Protein AF-A0A414NEK0-F1 (afdb_monomer_lite)

pLDDT: mean 91.13, std 9.8, range [48.31, 98.62]

Secondary structure (DSSP, 8-state):
---S-STTHHHHHHHHHHHHTTPPPPEEEEETTTEEEEE------TTT--HHHHHHHHHHHHHHHHTTT--B-HHHHHHHTT--S-HHHHHHHHHHHHHHHHTTSEEES-TT--TTT--EEETT-

Structure (mmCIF, N/CA/C/O backbone):
data_AF-A0A414NEK0-F1
#
_entry.id   AF-A0A414NEK0-F1
#
loop_
_atom_site.group_PDB
_atom_site.id
_atom_site.type_symbol
_atom_site.label_atom_id
_atom_site.label_alt_id
_atom_site.label_comp_id
_atom_site.label_asym_id
_atom_site.label_entity_id
_atom_site.label_seq_id
_atom_site.pdbx_PDB_ins_code
_atom_site.Cartn_x
_atom_site.Cartn_y
_atom_site.Cartn_z
_atom_site.occupancy
_atom_site.B_iso_or_equiv
_atom_site.auth_seq_id
_atom_site.auth_comp_id
_atom_site.auth_asym_id
_atom_site.auth_atom_id
_atom_site.pdbx_PDB_model_num
ATOM 1 N N . MET A 1 1 ? 5.292 30.337 -14.756 1.00 48.31 1 MET A N 1
ATOM 2 C CA . MET A 1 1 ? 4.628 29.612 -13.653 1.00 48.31 1 MET A CA 1
ATOM 3 C C . MET A 1 1 ? 4.513 28.167 -14.108 1.00 48.31 1 MET A C 1
ATOM 5 O O . MET A 1 1 ? 3.691 27.885 -14.967 1.00 48.31 1 MET A O 1
ATOM 9 N N . HIS A 1 2 ? 5.407 27.291 -13.653 1.00 54.88 2 HIS A N 1
ATOM 10 C CA . HIS A 1 2 ? 5.320 25.853 -13.922 1.00 54.88 2 HIS A CA 1
ATOM 11 C C . HIS A 1 2 ? 4.343 25.255 -12.900 1.00 54.88 2 HIS A C 1
ATOM 13 O O . HIS A 1 2 ? 4.768 24.784 -11.855 1.00 54.88 2 HIS A O 1
ATOM 19 N N . LEU A 1 3 ? 3.032 25.416 -13.133 1.00 62.59 3 LEU A N 1
ATOM 20 C CA . LEU A 1 3 ? 1.989 24.873 -12.242 1.00 62.59 3 LEU A CA 1
ATOM 21 C C . LEU A 1 3 ? 1.726 23.381 -12.463 1.00 62.59 3 LEU A C 1
ATOM 23 O O . LEU A 1 3 ? 1.119 22.747 -11.607 1.00 62.59 3 LEU A O 1
ATOM 27 N N . CYS A 1 4 ? 2.132 22.846 -13.611 1.00 59.25 4 CYS A N 1
ATOM 28 C CA . CYS A 1 4 ? 1.936 21.452 -13.970 1.00 59.25 4 CYS A CA 1
ATOM 29 C C . CYS A 1 4 ? 3.305 20.801 -14.146 1.00 59.25 4 CYS A C 1
ATOM 31 O O . CYS A 1 4 ? 4.166 21.354 -14.836 1.00 59.25 4 CYS A O 1
ATOM 33 N N . GLU A 1 5 ? 3.485 19.656 -13.502 1.00 64.62 5 GLU A N 1
ATOM 34 C CA . GLU A 1 5 ? 4.633 18.785 -13.717 1.00 64.62 5 GLU A CA 1
ATOM 35 C C . GLU A 1 5 ? 4.424 17.883 -14.949 1.00 64.62 5 GLU A C 1
ATOM 37 O O . GLU A 1 5 ? 3.394 17.962 -15.627 1.00 64.62 5 GLU A O 1
ATOM 42 N N . GLU A 1 6 ? 5.420 17.054 -15.262 1.00 67.81 6 GLU A N 1
ATOM 43 C CA . GLU A 1 6 ? 5.375 16.092 -16.365 1.00 67.81 6 GLU A CA 1
ATOM 44 C C . GLU A 1 6 ? 4.233 15.073 -16.192 1.00 67.81 6 GLU A C 1
ATOM 46 O O . GLU A 1 6 ? 3.705 14.861 -15.100 1.00 67.81 6 GLU A O 1
ATOM 51 N N . GLN A 1 7 ? 3.787 14.484 -17.305 1.00 67.00 7 GLN A N 1
ATOM 52 C CA . GLN A 1 7 ? 2.550 13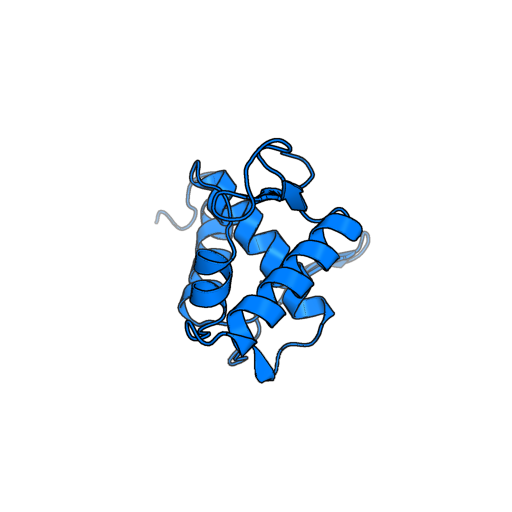.704 -17.394 1.00 67.00 7 GLN A CA 1
ATOM 53 C C . GLN A 1 7 ? 2.535 12.518 -16.406 1.00 67.00 7 GLN A C 1
ATOM 55 O O . GLN A 1 7 ? 3.054 11.452 -16.710 1.00 67.00 7 GLN A O 1
ATOM 60 N N . GLY A 1 8 ? 1.907 12.708 -15.240 1.00 69.75 8 GLY A N 1
ATOM 61 C CA . GLY A 1 8 ? 1.669 11.664 -14.232 1.00 69.75 8 GLY A CA 1
ATOM 62 C C . GLY A 1 8 ? 2.316 11.905 -12.864 1.00 69.75 8 GLY A C 1
ATOM 63 O O . GLY A 1 8 ? 1.756 11.455 -11.866 1.00 69.75 8 GLY A O 1
ATOM 64 N N . SER A 1 9 ? 3.396 12.692 -12.770 1.00 80.44 9 SER A N 1
ATOM 65 C CA . SER A 1 9 ? 4.163 12.833 -11.514 1.00 80.44 9 SER A CA 1
ATOM 66 C C . SER A 1 9 ? 3.358 13.458 -10.372 1.00 80.44 9 SER A C 1
ATOM 68 O O . SER A 1 9 ? 3.536 13.112 -9.205 1.00 80.44 9 SER A O 1
ATOM 70 N N . GLY A 1 10 ? 2.397 14.325 -10.703 1.00 85.25 10 GLY A N 1
ATOM 71 C CA . GLY A 1 10 ? 1.481 14.895 -9.719 1.00 85.25 10 GLY A CA 1
ATOM 72 C C . GLY A 1 10 ? 0.686 13.828 -8.959 1.00 85.25 10 GLY A C 1
ATOM 73 O O . GLY A 1 10 ? 0.425 13.997 -7.769 1.00 85.25 10 GLY A O 1
ATOM 74 N N . TRP A 1 11 ? 0.336 12.713 -9.608 1.00 88.06 11 TRP A N 1
ATOM 75 C CA . TRP A 1 11 ? -0.364 11.616 -8.943 1.00 88.06 11 TRP A CA 1
ATOM 76 C C . TRP A 1 11 ? 0.555 10.870 -7.974 1.00 88.06 11 TRP A C 1
ATOM 78 O O . TRP A 1 11 ? 0.182 10.649 -6.820 1.00 88.06 11 TRP A O 1
ATOM 88 N N . ASP A 1 12 ? 1.784 10.583 -8.399 1.00 90.19 12 ASP A N 1
ATOM 89 C CA . ASP A 1 12 ? 2.796 9.943 -7.556 1.00 90.19 12 ASP A CA 1
ATOM 90 C C . ASP A 1 12 ? 3.109 10.785 -6.317 1.00 90.19 12 ASP A C 1
ATOM 92 O O . ASP A 1 12 ? 3.237 10.249 -5.216 1.00 90.19 12 ASP A O 1
ATOM 96 N N . ILE A 1 13 ? 3.165 12.113 -6.463 1.00 91.50 13 ILE A N 1
ATOM 97 C CA . ILE A 1 13 ? 3.347 13.046 -5.345 1.00 91.50 13 ILE A CA 1
ATOM 98 C C . ILE A 1 13 ? 2.176 12.973 -4.370 1.00 91.50 13 ILE A C 1
ATOM 100 O O . ILE A 1 13 ? 2.395 12.951 -3.156 1.00 91.50 13 ILE A O 1
ATOM 104 N N . VAL A 1 14 ? 0.938 12.936 -4.867 1.00 92.31 14 VAL A N 1
ATOM 105 C CA . VAL A 1 14 ? -0.254 12.848 -4.014 1.00 92.31 14 VAL A CA 1
ATOM 106 C C . VAL A 1 14 ? -0.254 11.535 -3.234 1.00 92.31 14 VAL A C 1
ATOM 108 O O . VAL A 1 14 ? -0.442 11.556 -2.014 1.00 92.31 14 VAL A O 1
ATOM 111 N N . VAL A 1 15 ? 0.008 10.404 -3.895 1.00 94.06 15 VAL A N 1
ATOM 112 C CA . VAL A 1 15 ? 0.083 9.093 -3.233 1.00 94.06 15 VAL A CA 1
ATOM 113 C C . VAL A 1 15 ? 1.226 9.073 -2.219 1.00 94.06 15 VAL A C 1
ATOM 115 O O . VAL A 1 15 ? 0.990 8.756 -1.054 1.00 94.06 15 VAL A O 1
ATOM 118 N N . ALA A 1 16 ? 2.432 9.494 -2.607 1.00 94.62 16 ALA A N 1
ATOM 119 C CA . ALA A 1 16 ? 3.590 9.551 -1.715 1.00 94.62 16 ALA A CA 1
ATOM 120 C C . ALA A 1 16 ? 3.348 10.453 -0.496 1.00 94.62 16 ALA A C 1
ATOM 122 O O . ALA A 1 16 ? 3.758 10.117 0.614 1.00 94.62 16 ALA A O 1
ATOM 123 N N . SER A 1 17 ? 2.646 11.574 -0.679 1.00 93.88 17 SER A N 1
ATOM 124 C CA . SER A 1 17 ? 2.255 12.458 0.422 1.00 93.88 17 SER A CA 1
ATOM 125 C C . SER A 1 17 ? 1.291 11.757 1.375 1.00 93.88 17 SER A C 1
ATOM 127 O O . SER A 1 17 ? 1.480 11.823 2.587 1.00 93.88 17 SER A O 1
ATOM 129 N N . CYS A 1 18 ? 0.298 11.029 0.855 1.00 93.44 18 CYS A N 1
ATOM 130 C CA . CYS A 1 18 ? -0.601 10.241 1.699 1.00 93.44 18 CYS A CA 1
ATOM 131 C C . CYS A 1 18 ? 0.176 9.197 2.517 1.00 93.44 18 CYS A C 1
ATOM 133 O O . CYS A 1 18 ? -0.076 9.060 3.713 1.00 93.44 18 CYS A O 1
ATOM 135 N N . GLU A 1 19 ? 1.156 8.511 1.919 1.00 94.62 19 GLU A N 1
ATOM 136 C CA . GLU A 1 19 ? 1.995 7.534 2.631 1.00 94.62 19 GLU A CA 1
ATOM 137 C C . GLU A 1 19 ? 2.863 8.175 3.714 1.00 94.62 19 GLU A C 1
ATOM 139 O O . GLU A 1 19 ? 2.923 7.658 4.830 1.00 94.62 19 GLU A O 1
ATOM 144 N N . ALA A 1 20 ? 3.477 9.325 3.422 1.00 93.12 20 ALA A N 1
ATOM 145 C CA . ALA A 1 20 ? 4.329 10.052 4.364 1.00 93.12 20 ALA A CA 1
ATOM 146 C C . ALA A 1 20 ? 3.580 10.503 5.630 1.00 93.12 20 ALA A C 1
ATOM 148 O O . ALA A 1 20 ? 4.179 10.621 6.697 1.00 93.12 20 ALA A O 1
ATOM 149 N N . PHE A 1 21 ? 2.269 10.732 5.522 1.00 91.81 21 PHE A N 1
ATOM 150 C CA . PHE A 1 21 ? 1.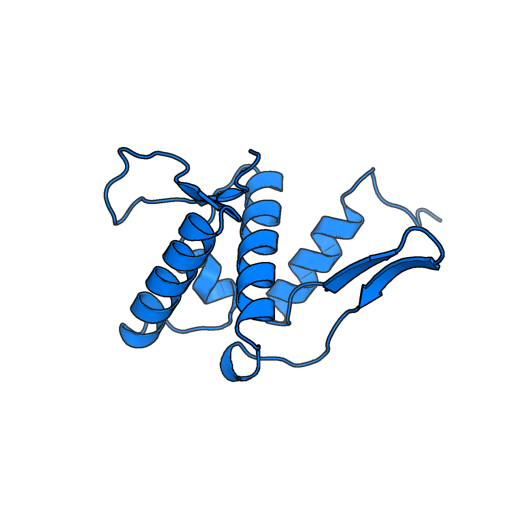395 11.074 6.648 1.00 91.81 21 PHE A CA 1
ATOM 151 C C . PHE A 1 21 ? 0.550 9.891 7.145 1.00 91.81 21 PHE A C 1
ATOM 153 O O . PHE A 1 21 ? -0.349 10.085 7.967 1.00 91.81 21 PHE A O 1
ATOM 160 N N . HIS A 1 22 ? 0.828 8.674 6.666 1.00 92.88 22 HIS A N 1
ATOM 161 C CA . HIS A 1 22 ? 0.099 7.443 6.990 1.00 92.88 22 HIS A CA 1
ATOM 162 C C . HIS A 1 22 ? -1.417 7.547 6.774 1.00 92.88 22 HIS A C 1
ATOM 164 O O . HIS A 1 22 ? -2.187 6.929 7.502 1.00 92.88 22 HIS A O 1
ATOM 170 N N . MET A 1 23 ? -1.849 8.351 5.804 1.00 92.62 23 MET A N 1
ATOM 171 C CA . MET A 1 23 ? -3.251 8.576 5.461 1.00 92.62 23 MET A CA 1
ATOM 172 C C . MET A 1 23 ? -3.795 7.436 4.593 1.00 92.62 23 MET A C 1
ATOM 174 O O . MET A 1 23 ? -3.048 6.655 3.997 1.00 92.62 23 MET A O 1
ATOM 178 N N . ALA A 1 24 ? -5.125 7.347 4.497 1.00 92.69 24 ALA A N 1
ATOM 179 C CA . ALA A 1 24 ? -5.751 6.518 3.475 1.00 92.69 24 ALA A CA 1
ATOM 180 C C . ALA A 1 24 ? -5.286 6.976 2.083 1.00 92.69 24 ALA A C 1
ATOM 182 O O . ALA A 1 24 ? -4.941 8.143 1.882 1.00 92.69 24 ALA A O 1
ATOM 183 N N . ALA A 1 25 ? -5.267 6.051 1.125 1.00 92.38 25 ALA A N 1
ATOM 184 C CA . ALA A 1 25 ? -4.944 6.424 -0.243 1.00 92.38 25 ALA A CA 1
ATOM 185 C C . ALA A 1 25 ? -6.032 7.340 -0.836 1.00 92.38 25 ALA A C 1
ATOM 187 O O . ALA A 1 25 ? -7.172 7.323 -0.359 1.00 92.38 25 ALA A O 1
ATOM 188 N N . PRO A 1 26 ? -5.698 8.136 -1.868 1.00 92.12 26 PRO A N 1
ATOM 189 C CA . PRO A 1 26 ? -6.686 8.927 -2.584 1.00 92.12 26 PRO A CA 1
ATOM 190 C C . PRO A 1 26 ? -7.796 8.026 -3.120 1.00 92.12 26 PRO A C 1
ATOM 192 O O . PRO A 1 26 ? -7.530 7.077 -3.861 1.00 92.12 26 PRO A O 1
ATOM 195 N N . LYS A 1 27 ? -9.040 8.338 -2.759 1.00 90.38 27 LYS A N 1
ATOM 196 C CA . LYS A 1 27 ? -10.199 7.615 -3.274 1.00 90.38 27 LYS A CA 1
ATOM 197 C C . LYS A 1 27 ? -10.612 8.241 -4.594 1.00 90.38 27 LYS A C 1
ATOM 199 O O . LYS A 1 27 ? -10.952 9.425 -4.624 1.00 90.38 27 LYS A O 1
ATOM 204 N N . VAL A 1 28 ? -10.572 7.448 -5.658 1.00 89.12 28 VAL A N 1
ATOM 205 C CA . VAL A 1 28 ? -10.942 7.871 -7.011 1.00 89.12 28 VAL A CA 1
ATOM 206 C C . VAL A 1 28 ? -12.283 7.257 -7.367 1.00 89.12 28 VAL A C 1
ATOM 208 O O . VAL A 1 28 ? -12.445 6.041 -7.331 1.00 89.12 28 VAL A O 1
ATOM 211 N N . GLU A 1 29 ? -13.245 8.099 -7.715 1.00 89.75 29 GLU A N 1
ATOM 212 C CA . GLU A 1 29 ? -14.568 7.674 -8.163 1.00 89.75 29 GLU A CA 1
ATOM 213 C C . GLU A 1 29 ? -14.854 8.333 -9.507 1.00 89.75 29 GLU A C 1
ATOM 215 O O . GLU A 1 29 ? -14.898 9.562 -9.606 1.00 89.75 29 GLU A O 1
ATOM 220 N N . SER A 1 30 ? -15.033 7.511 -10.538 1.00 90.00 30 SER A N 1
ATOM 221 C CA . SER A 1 30 ? -15.365 7.958 -11.888 1.00 90.00 30 SER A CA 1
ATOM 222 C C . SER A 1 30 ? -16.812 7.606 -12.199 1.00 90.00 30 SER A C 1
ATOM 224 O O . SER A 1 30 ? -17.223 6.455 -12.068 1.00 90.00 30 SER A O 1
ATOM 226 N N . ASP A 1 31 ? -17.566 8.609 -12.626 1.00 89.19 31 ASP A N 1
ATOM 227 C CA . ASP A 1 31 ? -18.949 8.495 -13.065 1.00 89.19 31 ASP A CA 1
ATOM 228 C C . ASP A 1 31 ? -19.062 9.062 -14.486 1.00 89.19 31 ASP A C 1
ATOM 230 O O . ASP A 1 31 ? -18.537 10.140 -14.779 1.00 89.19 31 ASP A O 1
ATOM 234 N N . GLU A 1 32 ? -19.726 8.334 -15.385 1.00 83.69 32 GLU A N 1
ATOM 235 C CA . GLU A 1 32 ? -19.809 8.701 -16.807 1.00 83.69 32 GLU A CA 1
ATOM 236 C C . GLU A 1 32 ? -20.527 10.042 -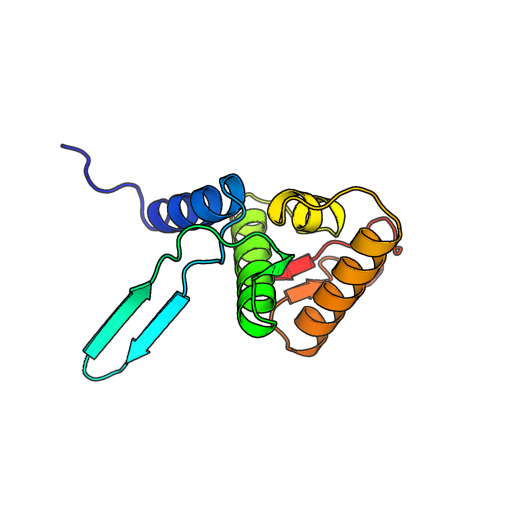17.046 1.00 83.69 32 GLU A C 1
ATOM 238 O O . GLU A 1 32 ? -20.264 10.705 -18.050 1.00 83.69 32 GLU A O 1
ATOM 243 N N . GLY A 1 33 ? -21.412 10.467 -16.136 1.00 86.25 33 GLY A N 1
ATOM 244 C CA . GLY A 1 33 ? -22.161 11.719 -16.243 1.00 86.25 33 GLY A CA 1
ATOM 245 C C . GLY A 1 33 ? -21.546 12.893 -15.477 1.00 86.25 33 GLY A C 1
ATOM 246 O O . GLY A 1 33 ? -21.736 14.044 -15.873 1.00 86.25 33 GLY A O 1
ATOM 247 N N . LEU A 1 34 ? -20.825 12.623 -14.386 1.00 80.56 34 LEU A N 1
ATOM 248 C CA . LEU A 1 34 ? -20.293 13.640 -13.467 1.00 80.56 34 LEU A CA 1
ATOM 249 C C . LEU A 1 34 ? -18.775 13.850 -13.587 1.00 80.56 34 LEU A C 1
ATOM 251 O O . LEU A 1 34 ? -18.260 14.864 -13.113 1.00 80.56 34 LEU A O 1
ATOM 255 N N . GLY A 1 35 ? -18.061 12.928 -14.235 1.00 89.12 35 GLY A N 1
ATOM 256 C CA . GLY A 1 35 ? -16.607 12.954 -14.370 1.00 89.12 35 GLY A CA 1
ATOM 257 C C . GLY A 1 35 ? -15.889 12.188 -13.257 1.00 89.12 35 GLY A C 1
ATOM 258 O O . GLY A 1 35 ? -16.447 11.299 -12.620 1.00 89.12 35 GLY A O 1
ATOM 259 N N . THR A 1 36 ? -14.609 12.502 -13.045 1.00 89.06 36 THR A N 1
ATOM 260 C CA . THR A 1 36 ? -13.785 11.852 -12.014 1.00 89.06 36 THR A CA 1
ATOM 261 C C . THR A 1 36 ? -13.645 12.751 -10.798 1.00 89.06 36 THR A C 1
ATOM 263 O O . THR A 1 36 ? -13.231 13.905 -10.909 1.00 89.06 36 THR A O 1
ATOM 266 N N . SER A 1 37 ? -13.963 12.203 -9.633 1.00 90.31 37 SER A N 1
ATOM 267 C CA . SER A 1 37 ? -13.778 12.842 -8.337 1.00 90.31 37 SER A CA 1
ATOM 268 C C . SER A 1 37 ? -12.661 12.146 -7.566 1.00 90.31 37 SER A C 1
ATOM 270 O O . SER A 1 37 ? -12.536 10.921 -7.595 1.00 90.31 37 SER A O 1
ATOM 272 N N . VAL A 1 38 ? -11.827 12.939 -6.893 1.00 90.31 38 VAL A N 1
ATOM 273 C CA . VAL A 1 38 ? -10.734 12.442 -6.053 1.00 90.31 38 VAL A CA 1
ATOM 274 C C . VAL A 1 38 ? -10.899 13.023 -4.659 1.00 90.31 38 VAL A C 1
ATOM 276 O O . VAL A 1 38 ? -10.923 14.243 -4.493 1.00 90.31 38 VAL A O 1
ATOM 279 N N . THR A 1 39 ? -11.010 12.153 -3.659 1.00 90.06 39 THR A N 1
ATOM 280 C CA . THR A 1 39 ? -11.161 12.546 -2.254 1.00 90.06 39 THR A CA 1
ATOM 281 C C . THR A 1 39 ? -9.898 12.210 -1.467 1.00 90.06 39 THR A C 1
ATOM 283 O O . THR A 1 39 ? -9.435 11.069 -1.482 1.00 90.06 39 THR A O 1
ATOM 286 N N . LEU A 1 40 ? -9.365 13.203 -0.747 1.00 88.50 40 LEU A N 1
ATOM 287 C CA . LEU A 1 40 ? -8.273 13.041 0.215 1.00 88.50 40 LEU A CA 1
ATOM 288 C C . LEU A 1 40 ? -8.831 13.093 1.640 1.00 88.50 40 LEU A C 1
ATOM 290 O O . LEU A 1 40 ? -9.545 14.030 2.000 1.00 88.50 40 LEU A O 1
ATOM 294 N N . TYR A 1 41 ? -8.486 12.100 2.456 1.00 82.50 41 TYR A N 1
ATOM 295 C CA . TYR A 1 41 ? -8.939 11.989 3.844 1.00 82.50 41 TYR A CA 1
ATOM 296 C C . TYR A 1 41 ? -7.844 12.420 4.810 1.00 82.50 41 TYR A C 1
ATOM 298 O O . TYR A 1 41 ? -6.731 11.911 4.741 1.00 82.50 41 TYR A O 1
ATOM 306 N N . SER A 1 42 ? -8.149 13.308 5.756 1.00 74.44 42 SER A N 1
ATOM 307 C CA . SER A 1 42 ? -7.199 13.701 6.800 1.00 74.44 42 SER A CA 1
ATOM 308 C C . SER A 1 42 ? -7.257 12.765 8.011 1.00 74.44 42 SER A C 1
ATOM 310 O O . SER A 1 42 ? -8.307 12.655 8.643 1.00 74.44 42 SER A O 1
ATOM 312 N N . GLY A 1 43 ? -6.109 12.215 8.421 1.00 65.62 43 GLY A N 1
ATOM 313 C CA . GLY A 1 43 ? -5.907 11.758 9.801 1.00 65.62 43 GLY A CA 1
ATOM 314 C C . GLY A 1 43 ? -6.252 10.306 10.139 1.00 65.62 43 GLY A C 1
ATOM 315 O O . GLY A 1 43 ? -6.686 10.050 11.264 1.00 65.62 43 GLY A O 1
ATOM 316 N N . ASP A 1 44 ? -5.993 9.345 9.254 1.00 64.31 44 ASP A N 1
ATOM 317 C CA . ASP A 1 44 ? -6.291 7.943 9.556 1.00 64.31 44 ASP A CA 1
ATOM 318 C C . ASP A 1 44 ? -5.057 7.060 9.665 1.00 64.31 44 ASP A C 1
ATOM 320 O O . ASP A 1 44 ? -4.620 6.457 8.700 1.00 64.31 44 ASP A O 1
ATOM 324 N N . SER A 1 45 ? -4.578 6.878 10.901 1.00 80.44 45 SER A N 1
ATOM 325 C CA . SER A 1 45 ? -3.712 5.743 11.246 1.00 80.44 45 SER A CA 1
ATOM 326 C C . SER A 1 45 ? -4.326 4.422 10.758 1.00 80.44 45 SER A C 1
ATOM 328 O O . SER A 1 45 ? -5.552 4.275 10.770 1.00 80.44 45 SER A O 1
ATOM 330 N N . TYR A 1 46 ? -3.500 3.412 10.471 1.00 88.62 46 TYR A N 1
ATOM 331 C CA . TYR A 1 46 ? -3.938 2.064 10.067 1.00 88.62 46 TYR A CA 1
ATOM 332 C C . TYR A 1 46 ? -5.130 1.506 10.872 1.00 88.62 46 TYR A C 1
ATOM 334 O O . TYR A 1 46 ? -6.012 0.837 10.329 1.00 88.62 46 TYR A O 1
ATOM 342 N N . SER A 1 47 ? -5.185 1.808 12.175 1.00 88.81 47 SER A N 1
ATOM 343 C CA . SER A 1 47 ? -6.245 1.364 13.090 1.00 88.81 47 SER A CA 1
ATOM 344 C C . SER A 1 47 ? -7.648 1.882 12.744 1.00 88.81 47 SER A C 1
ATOM 346 O O . SER A 1 47 ? -8.628 1.206 13.054 1.00 88.81 47 SER A O 1
ATOM 348 N N . ARG A 1 48 ? -7.740 3.043 12.088 1.00 89.19 48 ARG A N 1
ATOM 349 C CA . ARG A 1 48 ? -8.994 3.717 11.722 1.00 89.19 48 ARG A CA 1
ATOM 350 C C . ARG A 1 48 ? -9.446 3.418 10.298 1.00 89.19 48 ARG A C 1
ATOM 352 O O . ARG A 1 48 ? -10.637 3.510 10.023 1.00 89.19 48 ARG A O 1
ATOM 359 N N . MET A 1 49 ? -8.522 2.987 9.439 1.00 91.50 49 MET A N 1
ATOM 360 C CA . MET A 1 49 ? -8.845 2.597 8.072 1.00 91.50 49 MET A CA 1
ATOM 361 C C . MET A 1 49 ? -9.794 1.395 8.044 1.00 91.50 49 MET A C 1
ATOM 363 O O . MET A 1 49 ? -9.560 0.365 8.695 1.00 91.50 49 MET A O 1
ATOM 367 N N . LYS A 1 50 ? -10.831 1.493 7.219 1.00 92.75 50 LYS A N 1
ATOM 368 C CA . LYS A 1 50 ? -11.697 0.377 6.838 1.00 92.75 50 LYS A CA 1
ATOM 369 C C . LYS A 1 50 ? -10.908 -0.640 6.021 1.00 92.75 50 LYS A C 1
ATOM 371 O O . LYS A 1 50 ? -9.882 -0.344 5.415 1.00 92.75 50 LYS A O 1
ATOM 376 N N . LYS A 1 51 ? -11.438 -1.861 5.934 1.00 92.69 51 LYS A N 1
ATOM 377 C CA . LYS A 1 51 ? -10.817 -2.930 5.141 1.00 92.69 51 LYS A CA 1
ATOM 378 C C . LYS A 1 51 ? -10.620 -2.531 3.670 1.00 92.69 51 LYS A C 1
ATOM 380 O O . LYS A 1 51 ? -9.551 -2.770 3.125 1.00 92.69 51 LYS A O 1
ATOM 385 N N . ALA A 1 52 ? -11.622 -1.898 3.056 1.00 92.56 52 ALA A N 1
ATOM 386 C CA . ALA A 1 52 ? -11.535 -1.431 1.672 1.00 92.56 52 ALA A CA 1
ATOM 387 C C . ALA A 1 52 ? -10.431 -0.380 1.486 1.00 92.56 52 ALA A C 1
ATOM 389 O O . ALA A 1 52 ? -9.594 -0.547 0.608 1.00 92.56 52 ALA A O 1
ATOM 390 N N . GLU A 1 53 ? -10.370 0.614 2.377 1.00 93.62 53 GLU A N 1
ATOM 391 C CA . GLU A 1 53 ? -9.331 1.651 2.367 1.00 93.62 53 GLU A CA 1
ATOM 392 C C . GLU A 1 53 ? -7.941 1.026 2.493 1.00 93.62 53 GLU A C 1
ATOM 394 O O . GLU A 1 53 ? -7.049 1.383 1.741 1.00 93.62 53 GLU A O 1
ATOM 399 N N . ARG A 1 54 ? -7.753 0.023 3.364 1.00 95.69 54 ARG A N 1
ATOM 400 C CA . ARG A 1 54 ? -6.469 -0.691 3.474 1.00 95.69 54 ARG A CA 1
ATOM 401 C C . ARG A 1 54 ? -6.062 -1.376 2.172 1.00 95.69 54 ARG A C 1
ATOM 403 O O . ARG A 1 54 ? -4.887 -1.319 1.834 1.00 95.69 54 ARG A O 1
ATOM 410 N N . ARG A 1 55 ? -6.996 -2.007 1.456 1.00 96.44 55 ARG A N 1
ATOM 411 C CA . ARG A 1 55 ? -6.720 -2.680 0.172 1.00 96.44 55 ARG A CA 1
ATOM 412 C C . ARG A 1 55 ? -6.370 -1.687 -0.934 1.00 96.44 55 ARG A C 1
ATOM 414 O O . ARG A 1 55 ? -5.364 -1.881 -1.605 1.00 96.44 55 ARG A O 1
ATOM 421 N N . GLU A 1 56 ? -7.128 -0.596 -1.067 1.00 94.94 56 GLU A N 1
ATOM 422 C CA . GLU A 1 56 ? -6.771 0.491 -1.996 1.00 94.94 56 GLU A CA 1
ATOM 423 C C . GLU A 1 56 ? -5.392 1.058 -1.674 1.00 94.94 56 GLU A C 1
ATOM 425 O O . GLU A 1 56 ? -4.584 1.340 -2.552 1.00 94.94 56 GLU A O 1
ATOM 430 N N . ALA A 1 57 ? -5.106 1.173 -0.384 1.00 95.81 57 ALA A N 1
ATOM 431 C CA . ALA A 1 57 ? -3.841 1.646 0.108 1.00 95.81 57 ALA A CA 1
ATOM 432 C C . ALA A 1 57 ? -2.696 0.675 -0.294 1.00 95.81 57 ALA A C 1
ATOM 434 O O . ALA A 1 57 ? -1.670 1.130 -0.793 1.00 95.81 57 ALA A O 1
ATOM 435 N N . VAL A 1 58 ? -2.877 -0.647 -0.177 1.00 98.00 58 VAL A N 1
ATOM 436 C CA . VAL A 1 58 ? -1.912 -1.637 -0.704 1.00 98.00 58 VAL A CA 1
ATOM 437 C C . VAL A 1 58 ? -1.698 -1.471 -2.211 1.00 98.00 58 VAL A C 1
ATOM 439 O O . VAL A 1 58 ? -0.555 -1.411 -2.657 1.00 98.00 58 VAL A O 1
ATOM 442 N N . TYR A 1 59 ? -2.781 -1.369 -2.985 1.00 97.88 59 TYR A N 1
ATOM 443 C CA . TYR A 1 59 ? -2.713 -1.220 -4.439 1.00 97.88 59 TYR A CA 1
ATOM 444 C C . TYR A 1 59 ? -1.902 0.015 -4.853 1.00 97.88 59 TYR A C 1
ATOM 446 O O . TYR A 1 59 ? -0.960 -0.091 -5.640 1.00 97.88 59 TYR A O 1
ATOM 454 N N . TRP A 1 60 ? -2.218 1.176 -4.275 1.00 97.00 60 TRP A N 1
ATOM 455 C CA . TRP A 1 60 ? -1.512 2.418 -4.583 1.00 97.00 60 TRP A CA 1
ATOM 456 C C . TRP A 1 60 ? -0.044 2.394 -4.156 1.00 97.00 60 TRP A C 1
ATOM 458 O O . TRP A 1 60 ? 0.787 2.954 -4.866 1.00 97.00 60 TRP A O 1
ATOM 468 N N . HIS A 1 61 ? 0.294 1.702 -3.065 1.00 98.00 61 HIS A N 1
ATOM 469 C CA . HIS A 1 61 ? 1.691 1.510 -2.674 1.00 98.00 61 HIS A CA 1
ATOM 470 C C . HIS A 1 61 ? 2.468 0.688 -3.695 1.00 98.00 61 HIS A C 1
ATOM 472 O O . HIS A 1 61 ? 3.560 1.077 -4.098 1.00 98.00 61 HIS A O 1
ATOM 478 N N . ALA A 1 62 ? 1.892 -0.431 -4.144 1.00 98.31 62 ALA A N 1
ATOM 479 C CA . ALA A 1 62 ? 2.508 -1.265 -5.167 1.00 98.31 62 ALA A CA 1
ATOM 480 C C . ALA A 1 62 ? 2.708 -0.480 -6.472 1.00 98.31 62 ALA A C 1
ATOM 482 O O . ALA A 1 62 ? 3.768 -0.581 -7.080 1.00 98.31 62 ALA A O 1
ATOM 483 N N . CYS A 1 63 ? 1.736 0.353 -6.863 1.00 96.94 63 CYS A N 1
ATOM 484 C CA . CYS A 1 63 ? 1.857 1.215 -8.041 1.00 96.94 63 CYS A CA 1
ATOM 485 C C . CYS A 1 63 ? 2.968 2.257 -7.877 1.00 96.94 63 CYS A C 1
ATOM 487 O O . CYS A 1 63 ? 3.767 2.435 -8.790 1.00 96.94 63 CYS A O 1
ATOM 489 N N . LEU A 1 64 ? 3.041 2.914 -6.715 1.00 96.56 64 LEU A N 1
ATOM 490 C CA . LEU A 1 64 ? 4.064 3.919 -6.434 1.00 96.56 64 LEU A CA 1
ATOM 491 C C . LEU A 1 64 ? 5.474 3.316 -6.417 1.00 96.56 64 LEU A C 1
ATOM 493 O O . LEU A 1 64 ? 6.410 3.946 -6.900 1.00 96.56 64 LEU A O 1
ATOM 497 N N . MET A 1 65 ? 5.637 2.119 -5.848 1.00 97.62 65 MET A N 1
ATOM 498 C CA . MET A 1 65 ? 6.923 1.418 -5.861 1.00 97.62 65 MET A CA 1
ATOM 499 C C . MET A 1 65 ? 7.301 0.997 -7.279 1.00 97.62 65 MET A C 1
ATOM 501 O O . MET A 1 65 ? 8.408 1.302 -7.713 1.00 97.62 65 MET A O 1
ATOM 505 N N . TYR A 1 66 ? 6.360 0.421 -8.030 1.00 96.88 66 TYR A N 1
ATOM 506 C CA . TYR A 1 66 ? 6.596 0.004 -9.411 1.00 96.88 66 TYR A CA 1
ATOM 507 C C . TYR A 1 66 ? 6.979 1.180 -10.319 1.00 96.88 66 TYR A C 1
ATOM 509 O O . TYR A 1 66 ? 7.926 1.087 -11.092 1.00 96.88 66 TYR A O 1
ATOM 517 N N . ALA A 1 67 ? 6.313 2.331 -10.171 1.00 94.12 67 ALA A N 1
ATOM 518 C CA . ALA A 1 67 ? 6.658 3.564 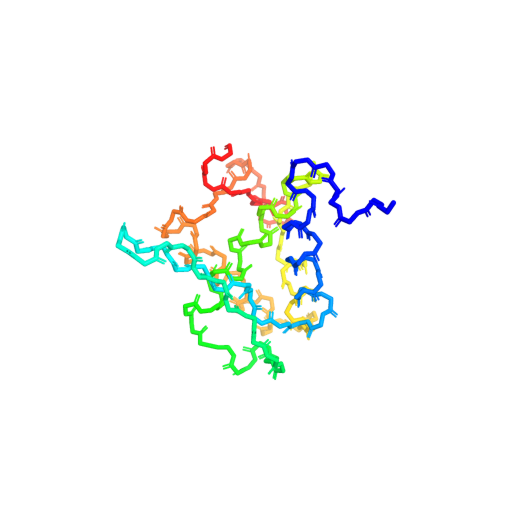-10.885 1.00 94.12 67 ALA A CA 1
ATOM 519 C C . ALA A 1 67 ? 8.070 4.094 -10.557 1.00 94.12 67 ALA A C 1
ATOM 521 O O . ALA A 1 67 ? 8.593 4.947 -11.271 1.00 94.12 67 ALA A O 1
ATOM 522 N N . ARG A 1 68 ? 8.686 3.604 -9.476 1.00 94.50 68 ARG A N 1
ATOM 523 C CA . ARG A 1 68 ? 10.050 3.925 -9.038 1.00 94.50 68 ARG A CA 1
ATOM 524 C C . ARG A 1 68 ? 11.045 2.792 -9.313 1.00 94.50 68 ARG A C 1
ATOM 526 O O . ARG A 1 68 ? 12.119 2.804 -8.715 1.00 94.50 68 ARG A O 1
ATOM 533 N N . ASP A 1 69 ? 10.690 1.836 -10.175 1.00 95.88 69 ASP A N 1
ATOM 534 C CA . ASP A 1 69 ? 11.485 0.636 -10.471 1.00 95.88 69 ASP A CA 1
ATOM 535 C C . ASP A 1 69 ? 11.810 -0.204 -9.211 1.00 95.88 69 ASP A C 1
ATOM 537 O O . ASP A 1 69 ? 12.886 -0.793 -9.096 1.00 95.88 69 ASP A O 1
ATOM 541 N N . ASP A 1 70 ? 10.887 -0.247 -8.243 1.00 96.56 70 ASP A N 1
ATOM 542 C CA . ASP A 1 70 ? 10.985 -1.045 -7.013 1.00 96.56 70 ASP A CA 1
ATOM 543 C C . ASP A 1 70 ? 9.703 -1.864 -6.787 1.00 96.56 70 ASP A C 1
ATOM 545 O O . ASP A 1 70 ? 8.658 -1.619 -7.393 1.00 96.56 70 ASP A O 1
ATOM 549 N N . SER A 1 71 ? 9.755 -2.821 -5.863 1.00 97.44 71 SER A N 1
ATOM 550 C CA . SER A 1 71 ? 8.662 -3.761 -5.618 1.00 97.44 71 SER A CA 1
ATOM 551 C C . SER A 1 71 ? 8.281 -3.849 -4.146 1.00 97.44 71 SER A C 1
ATOM 553 O O . SER A 1 71 ? 9.107 -3.900 -3.221 1.00 97.44 71 SER A O 1
ATOM 555 N N . MET A 1 72 ? 6.972 -3.892 -3.906 1.00 98.19 72 MET A N 1
ATOM 556 C CA . MET A 1 72 ? 6.404 -3.859 -2.566 1.00 98.19 72 MET A CA 1
ATOM 557 C C . MET A 1 72 ? 6.776 -5.104 -1.770 1.00 98.19 72 MET A C 1
ATOM 559 O O . MET A 1 72 ? 6.732 -6.223 -2.266 1.00 98.19 72 MET A O 1
ATOM 563 N N . GLY A 1 73 ? 7.099 -4.925 -0.490 1.00 97.56 73 GLY A N 1
ATOM 564 C CA . GLY A 1 73 ? 7.253 -6.018 0.464 1.00 97.56 73 GLY A CA 1
ATOM 565 C C . GLY A 1 73 ? 6.446 -5.780 1.737 1.00 97.56 73 GLY A C 1
ATOM 566 O O . GLY A 1 73 ? 5.853 -4.725 1.950 1.00 97.56 73 GLY A O 1
ATOM 567 N N . ASN A 1 74 ? 6.464 -6.759 2.644 1.00 97.25 74 ASN A N 1
ATOM 568 C CA . ASN A 1 74 ? 5.817 -6.612 3.952 1.00 97.25 74 ASN A CA 1
ATOM 569 C C . ASN A 1 74 ? 6.409 -5.441 4.756 1.00 97.25 74 ASN A C 1
ATOM 571 O O . ASN A 1 74 ? 5.671 -4.713 5.412 1.00 97.25 74 ASN A O 1
ATOM 575 N N . GLN A 1 75 ? 7.731 -5.257 4.689 1.00 97.06 75 GLN A N 1
ATOM 576 C CA . GLN A 1 75 ? 8.413 -4.169 5.383 1.00 97.06 75 GLN A CA 1
ATOM 577 C C . GLN A 1 75 ? 7.961 -2.795 4.872 1.00 97.06 75 GLN A C 1
ATOM 579 O O . GLN A 1 75 ? 7.484 -2.001 5.678 1.00 97.06 75 GLN A O 1
ATOM 584 N N . SER A 1 76 ? 8.041 -2.541 3.561 1.00 97.69 76 SER A N 1
ATOM 585 C CA . SER A 1 76 ? 7.655 -1.244 2.985 1.00 97.69 76 SER A CA 1
ATOM 586 C C . SER A 1 76 ? 6.184 -0.922 3.267 1.00 97.69 76 SER A C 1
ATOM 588 O O . SER A 1 76 ? 5.843 0.192 3.660 1.00 97.69 76 SER A O 1
ATOM 590 N N . LEU A 1 77 ? 5.311 -1.934 3.205 1.00 97.62 77 LEU A N 1
ATOM 591 C CA . LEU A 1 77 ? 3.895 -1.756 3.503 1.00 97.62 77 LEU A CA 1
ATOM 592 C C . LEU A 1 77 ? 3.629 -1.464 4.994 1.00 97.62 77 LEU A C 1
ATOM 594 O O . LEU A 1 77 ? 2.708 -0.713 5.319 1.00 97.62 77 LEU A O 1
ATOM 598 N N . ARG A 1 78 ? 4.429 -2.013 5.920 1.00 97.31 78 ARG A N 1
ATOM 599 C CA . ARG A 1 78 ? 4.357 -1.649 7.349 1.00 97.31 78 ARG A CA 1
ATOM 600 C C . ARG A 1 78 ? 4.818 -0.220 7.590 1.00 97.31 78 ARG A C 1
ATOM 602 O O . ARG A 1 78 ? 4.133 0.497 8.316 1.00 97.31 78 ARG A O 1
ATOM 609 N N . GLU A 1 79 ? 5.919 0.189 6.966 1.00 96.81 79 GLU A N 1
ATOM 610 C CA . GLU A 1 79 ? 6.442 1.559 7.042 1.00 96.81 79 GLU A CA 1
ATOM 611 C C . GLU A 1 79 ? 5.393 2.562 6.551 1.00 96.81 79 GLU A C 1
ATOM 613 O O . GLU A 1 79 ? 5.048 3.503 7.266 1.00 96.81 79 GLU A O 1
ATOM 618 N N . ARG A 1 80 ? 4.771 2.282 5.404 1.00 95.38 80 ARG A N 1
ATOM 619 C CA . ARG A 1 80 ? 3.647 3.052 4.866 1.00 95.38 80 ARG A CA 1
ATOM 620 C C . ARG A 1 80 ? 2.492 3.224 5.850 1.00 95.38 80 ARG A C 1
ATOM 622 O O . ARG A 1 80 ? 1.912 4.303 5.945 1.00 95.38 80 ARG A O 1
ATOM 629 N N . PHE A 1 81 ? 2.133 2.167 6.571 1.00 96.19 81 PHE A N 1
ATOM 630 C CA . PHE A 1 81 ? 1.037 2.196 7.539 1.00 96.19 81 PHE A CA 1
ATOM 631 C C . PHE A 1 81 ? 1.439 2.728 8.925 1.00 96.19 81 PHE A C 1
ATOM 633 O O . PHE A 1 81 ? 0.580 2.799 9.809 1.00 96.19 81 PHE A O 1
ATOM 640 N N . GLY A 1 82 ? 2.711 3.082 9.136 1.00 95.12 82 GLY A N 1
ATOM 641 C CA . GLY A 1 82 ? 3.228 3.513 10.436 1.00 95.12 82 GLY A CA 1
ATOM 642 C C . GLY A 1 82 ? 3.204 2.396 11.488 1.00 95.12 82 GLY A C 1
ATOM 643 O O . GLY A 1 82 ? 2.982 2.659 12.671 1.00 95.12 82 GLY A O 1
ATOM 644 N N . LEU A 1 83 ? 3.355 1.138 11.063 1.00 95.88 83 LEU A N 1
ATOM 645 C CA . LEU A 1 83 ? 3.315 -0.043 11.930 1.00 95.88 83 LEU A CA 1
ATOM 646 C C . LEU A 1 83 ? 4.713 -0.477 12.379 1.00 95.88 83 LEU A C 1
ATOM 648 O O . LEU A 1 83 ? 5.712 -0.232 11.710 1.00 95.88 83 LEU A O 1
ATOM 652 N N . SER A 1 84 ? 4.776 -1.171 13.516 1.00 94.94 84 SER A N 1
ATOM 653 C CA . SER A 1 84 ? 6.035 -1.649 14.094 1.00 94.94 84 SER A CA 1
ATOM 654 C C . SER A 1 84 ? 6.536 -2.951 13.446 1.00 94.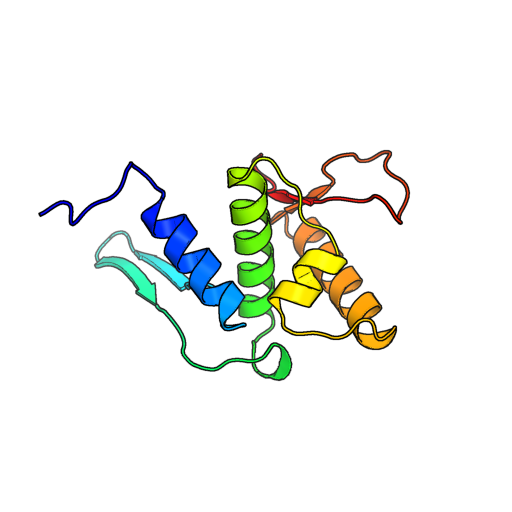94 84 SER A C 1
ATOM 656 O O . SER A 1 84 ? 5.808 -3.622 12.713 1.00 94.94 84 SER A O 1
ATOM 658 N N . ASP A 1 85 ? 7.760 -3.371 13.783 1.00 94.88 85 ASP A N 1
ATOM 659 C CA . ASP A 1 85 ? 8.300 -4.716 13.491 1.00 94.88 85 ASP A CA 1
ATOM 660 C C . ASP A 1 85 ? 7.759 -5.815 14.425 1.00 94.88 85 ASP A C 1
ATOM 662 O O . ASP A 1 85 ? 8.309 -6.918 14.505 1.00 94.88 85 ASP A O 1
ATOM 666 N N . SER A 1 86 ? 6.676 -5.548 15.162 1.00 96.81 86 SER A N 1
ATOM 667 C CA . SER A 1 86 ? 6.079 -6.562 16.023 1.00 96.81 86 SER A CA 1
ATOM 668 C C . SER A 1 86 ? 5.579 -7.757 15.206 1.00 96.81 86 SER A C 1
ATOM 670 O O . SER A 1 86 ? 4.998 -7.617 14.129 1.00 96.81 86 SER A O 1
ATOM 672 N N . ARG A 1 87 ? 5.711 -8.968 15.765 1.00 96.38 87 ARG A N 1
ATOM 673 C CA . ARG A 1 87 ? 5.199 -10.196 15.127 1.00 96.38 87 ARG A CA 1
ATOM 674 C C . ARG A 1 87 ? 3.712 -10.090 14.766 1.00 96.38 87 ARG A C 1
ATOM 676 O O . ARG A 1 87 ? 3.284 -10.668 13.772 1.00 96.38 87 ARG A O 1
ATOM 683 N N . LYS A 1 88 ? 2.928 -9.370 15.575 1.00 96.69 88 LYS A N 1
ATOM 684 C CA . LYS A 1 88 ? 1.499 -9.136 15.339 1.00 96.69 88 LYS A CA 1
ATOM 685 C C . LYS A 1 88 ? 1.272 -8.339 14.051 1.00 96.69 88 LYS A C 1
ATOM 687 O O . LYS A 1 88 ? 0.457 -8.764 13.235 1.00 96.69 88 LYS A O 1
ATOM 692 N N . ASP A 1 89 ? 1.993 -7.235 13.869 1.00 96.69 89 ASP A N 1
ATOM 693 C CA . ASP A 1 89 ? 1.842 -6.359 12.702 1.00 96.69 89 ASP A CA 1
ATOM 694 C C . ASP A 1 89 ? 2.355 -7.045 11.433 1.00 96.69 89 ASP A C 1
ATOM 696 O O . ASP A 1 89 ? 1.662 -7.051 10.417 1.00 96.69 89 ASP A O 1
ATOM 700 N N . THR A 1 90 ? 3.496 -7.737 11.512 1.00 96.38 90 THR A N 1
ATOM 701 C CA . THR A 1 90 ? 4.041 -8.532 10.400 1.00 96.38 90 THR A CA 1
ATOM 702 C C . THR A 1 90 ? 3.037 -9.563 9.892 1.00 96.38 90 THR A C 1
ATOM 704 O O . THR A 1 90 ? 2.775 -9.624 8.692 1.00 96.38 90 THR A O 1
ATOM 707 N N . VAL A 1 91 ? 2.416 -10.335 10.792 1.00 96.81 91 VAL A N 1
ATOM 708 C CA . VAL A 1 91 ? 1.405 -11.338 10.417 1.00 96.81 91 VAL A CA 1
ATOM 709 C C . VAL A 1 91 ? 0.141 -10.683 9.854 1.00 96.81 91 VAL A C 1
ATOM 711 O O . VAL A 1 91 ? -0.440 -11.208 8.904 1.00 96.81 91 VAL A O 1
ATOM 714 N N . ALA A 1 92 ? -0.296 -9.554 10.417 1.00 96.81 92 ALA A N 1
ATOM 715 C CA . ALA A 1 92 ? -1.461 -8.829 9.916 1.00 96.81 92 ALA A CA 1
ATOM 716 C C . ALA A 1 92 ? -1.240 -8.322 8.483 1.00 96.81 92 ALA A C 1
ATOM 718 O O . ALA A 1 92 ? -2.112 -8.509 7.636 1.00 96.81 92 ALA A O 1
ATOM 719 N N . ILE A 1 93 ? -0.064 -7.758 8.195 1.00 97.69 93 ILE A N 1
ATOM 720 C CA . ILE A 1 93 ? 0.280 -7.271 6.857 1.00 97.69 93 ILE A CA 1
ATOM 721 C C . ILE A 1 93 ? 0.468 -8.416 5.862 1.00 97.69 93 ILE A C 1
ATOM 723 O O . ILE A 1 93 ? -0.052 -8.323 4.756 1.00 97.69 93 ILE A O 1
ATOM 727 N N . SER A 1 94 ? 1.088 -9.538 6.242 1.00 97.06 94 SER A N 1
ATOM 728 C CA . SER A 1 94 ? 1.170 -10.707 5.350 1.00 97.06 94 SER A CA 1
ATOM 729 C C . SER A 1 94 ? -0.210 -11.241 4.954 1.00 97.06 94 SER A C 1
ATOM 731 O O . SER A 1 94 ? -0.403 -11.651 3.813 1.00 97.06 94 SER A O 1
ATOM 733 N N . ARG A 1 95 ? -1.188 -11.222 5.871 1.00 97.62 95 ARG A N 1
ATOM 734 C CA . ARG A 1 95 ? -2.575 -11.604 5.552 1.00 97.62 95 ARG A CA 1
ATOM 735 C C . ARG A 1 95 ? -3.228 -10.617 4.594 1.00 97.62 95 ARG A C 1
ATOM 737 O O . ARG A 1 95 ? -3.852 -11.050 3.637 1.00 97.62 95 ARG A O 1
ATOM 744 N N . LEU A 1 96 ? -3.058 -9.317 4.834 1.00 98.25 96 LEU A N 1
ATOM 745 C CA . LEU A 1 96 ? -3.602 -8.276 3.963 1.00 98.25 96 LEU A CA 1
ATOM 746 C C . LEU A 1 96 ? -3.022 -8.358 2.544 1.00 98.25 96 LEU A C 1
ATOM 748 O O . LEU A 1 96 ? -3.777 -8.250 1.585 1.00 98.25 96 LEU A O 1
ATOM 752 N N . ILE A 1 97 ? -1.712 -8.585 2.413 1.00 98.12 97 ILE A N 1
ATOM 753 C CA . ILE A 1 97 ? -1.052 -8.792 1.117 1.00 98.12 97 ILE A CA 1
ATOM 754 C C . ILE A 1 97 ? -1.687 -9.976 0.393 1.00 98.12 97 ILE A C 1
ATOM 756 O O . ILE A 1 97 ? -2.121 -9.823 -0.742 1.00 98.12 97 ILE A O 1
ATOM 760 N N . LYS A 1 98 ? -1.818 -11.123 1.071 1.00 97.62 98 LYS A N 1
ATOM 761 C CA . LYS A 1 98 ? -2.440 -12.309 0.479 1.00 97.62 98 LYS A CA 1
ATOM 762 C C . LYS A 1 98 ? -3.866 -12.035 -0.003 1.00 97.62 98 LYS A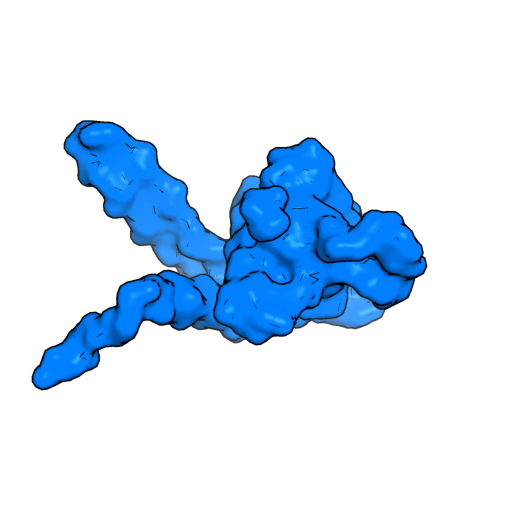 C 1
ATOM 764 O O . LYS A 1 98 ? -4.196 -12.392 -1.123 1.00 97.62 98 LYS A O 1
ATOM 769 N N . GLU A 1 99 ? -4.683 -11.362 0.808 1.00 98.25 99 GLU A N 1
ATOM 770 C CA . GLU A 1 99 ? -6.038 -10.966 0.404 1.00 98.25 99 GLU A CA 1
ATOM 771 C C . GLU A 1 99 ? -6.028 -10.076 -0.852 1.00 98.25 99 GLU A C 1
ATOM 773 O O . GLU A 1 99 ? -6.867 -10.247 -1.728 1.00 98.25 99 GLU A O 1
ATOM 778 N N . CYS A 1 100 ? -5.068 -9.154 -0.974 1.00 98.44 100 CYS A N 1
ATOM 779 C CA . CYS A 1 100 ? -4.941 -8.300 -2.158 1.00 98.44 100 CYS A CA 1
ATOM 780 C C . CYS A 1 100 ? -4.460 -9.072 -3.399 1.00 98.44 100 CYS A C 1
ATOM 782 O O . CYS A 1 100 ? -4.882 -8.732 -4.504 1.00 98.44 100 CYS A O 1
ATOM 784 N N . CYS A 1 101 ? -3.615 -10.097 -3.234 1.00 98.00 101 CYS A N 1
ATOM 785 C CA . CYS A 1 101 ? -3.263 -11.019 -4.317 1.00 98.00 101 CYS A CA 1
ATOM 786 C C . CYS A 1 101 ? -4.487 -11.821 -4.776 1.00 98.00 101 CYS A C 1
ATOM 788 O O . CYS A 1 101 ? -4.775 -11.877 -5.968 1.00 98.00 101 CYS A O 1
ATOM 790 N N . ASP A 1 102 ? -5.238 -12.392 -3.828 1.00 97.75 102 ASP A N 1
ATOM 791 C CA . ASP A 1 102 ? -6.438 -13.192 -4.106 1.00 97.75 102 ASP A CA 1
ATOM 792 C C . ASP A 1 102 ? -7.526 -12.359 -4.823 1.00 97.75 102 ASP A C 1
ATOM 794 O O . ASP A 1 102 ? -8.274 -12.881 -5.648 1.00 97.75 102 ASP A O 1
ATOM 798 N N . GLU A 1 103 ? -7.607 -11.055 -4.537 1.00 97.31 103 GLU A N 1
ATOM 799 C CA . GLU A 1 103 ? -8.515 -10.102 -5.195 1.00 97.31 103 GLU A CA 1
ATOM 800 C C . GLU A 1 103 ? -7.981 -9.540 -6.528 1.00 97.31 103 GLU A C 1
ATOM 802 O O . GLU A 1 103 ? -8.683 -8.771 -7.185 1.00 97.31 103 GLU A O 1
ATOM 807 N N . GLY A 1 104 ? -6.764 -9.905 -6.944 1.00 97.75 104 GLY A N 1
ATOM 808 C CA . GLY A 1 104 ? -6.166 -9.449 -8.202 1.00 97.75 104 GLY A CA 1
ATOM 809 C C . GLY A 1 104 ? -5.770 -7.969 -8.213 1.00 97.75 104 GLY A C 1
ATOM 810 O O . GLY A 1 104 ? -5.726 -7.354 -9.275 1.00 97.75 104 GLY A O 1
ATOM 811 N N . LEU A 1 105 ? -5.498 -7.373 -7.047 1.00 98.00 105 LEU A N 1
ATOM 812 C CA . LEU A 1 105 ? -4.983 -5.999 -6.954 1.00 98.00 105 LEU A CA 1
ATOM 813 C C . LEU A 1 105 ? -3.469 -5.952 -7.197 1.00 98.00 105 LEU A C 1
ATOM 815 O O . LEU A 1 105 ? -2.952 -5.039 -7.841 1.00 98.00 105 LEU A O 1
ATOM 819 N N . ILE A 1 106 ? -2.761 -6.953 -6.682 1.00 98.62 106 ILE A N 1
ATOM 820 C CA . ILE A 1 106 ? -1.309 -7.120 -6.786 1.00 98.62 106 ILE A CA 1
ATOM 821 C C . ILE A 1 106 ? -0.988 -8.575 -7.143 1.00 98.62 106 ILE A C 1
ATOM 823 O O . ILE A 1 106 ? -1.859 -9.441 -7.050 1.00 98.62 106 ILE A O 1
ATOM 827 N N . LYS A 1 107 ? 0.255 -8.853 -7.522 1.00 98.06 107 LYS A N 1
ATOM 828 C CA . LYS A 1 107 ? 0.768 -10.213 -7.746 1.00 98.06 107 LYS A CA 1
ATOM 829 C C . LYS A 1 107 ? 2.206 -10.345 -7.262 1.00 98.06 107 LYS A C 1
ATOM 831 O O . LYS A 1 107 ? 2.866 -9.325 -7.062 1.00 98.06 107 LYS A O 1
ATOM 836 N N . ASP A 1 108 ? 2.667 -11.578 -7.058 1.00 97.50 108 ASP A N 1
ATOM 837 C CA . ASP A 1 108 ? 4.086 -11.851 -6.821 1.00 97.50 108 ASP A CA 1
ATOM 838 C C . ASP A 1 108 ? 4.908 -11.353 -8.026 1.00 97.50 108 ASP A C 1
ATOM 840 O O . ASP A 1 108 ? 4.520 -11.540 -9.180 1.00 97.50 108 ASP A O 1
ATOM 844 N N . GLU A 1 109 ? 6.025 -10.682 -7.754 1.00 96.94 109 GLU A N 1
ATOM 845 C CA . GLU A 1 109 ? 6.999 -10.288 -8.781 1.00 96.94 109 GLU A CA 1
ATOM 846 C C . GLU A 1 109 ? 7.735 -11.515 -9.342 1.00 96.94 109 GLU A C 1
ATOM 848 O O . GLU A 1 109 ? 7.967 -11.617 -10.544 1.00 96.94 109 GLU A O 1
ATOM 853 N N . ASP A 1 110 ? 8.070 -12.454 -8.456 1.00 94.50 110 ASP A N 1
ATOM 854 C CA . ASP A 1 110 ? 8.730 -13.721 -8.754 1.00 94.50 110 ASP A CA 1
ATOM 855 C C . ASP A 1 110 ? 8.039 -14.831 -7.947 1.00 94.50 110 ASP A C 1
ATOM 857 O O . ASP A 1 110 ? 8.095 -14.848 -6.713 1.00 94.50 110 ASP A O 1
ATOM 861 N N . GLU A 1 111 ? 7.360 -15.745 -8.644 1.00 90.38 111 GLU A N 1
ATOM 862 C CA . GLU A 1 111 ? 6.610 -16.851 -8.033 1.00 90.38 111 GLU A CA 1
ATOM 863 C C . GLU A 1 111 ? 7.523 -17.880 -7.341 1.00 90.38 111 GLU A C 1
ATOM 865 O O . GLU A 1 111 ? 7.084 -18.564 -6.410 1.00 90.38 111 GLU A O 1
ATOM 870 N N . ASP A 1 112 ? 8.795 -17.961 -7.745 1.00 92.69 112 ASP A N 1
ATOM 871 C CA . ASP A 1 112 ? 9.782 -18.894 -7.196 1.00 92.69 112 ASP A CA 1
ATOM 872 C C . ASP A 1 112 ? 10.541 -18.306 -5.990 1.00 92.69 112 ASP A C 1
ATOM 874 O O . ASP A 1 112 ? 11.316 -19.002 -5.316 1.00 92.69 112 ASP A O 1
ATOM 878 N N . ALA A 1 113 ? 10.313 -17.027 -5.669 1.00 90.62 113 ALA A N 1
ATOM 879 C CA . ALA A 1 113 ? 10.975 -16.359 -4.560 1.00 90.62 113 ALA A CA 1
ATOM 880 C C . ALA A 1 113 ? 10.581 -16.976 -3.205 1.00 90.62 113 ALA A C 1
ATOM 882 O O . ALA A 1 113 ? 9.412 -17.104 -2.836 1.00 90.62 113 ALA A O 1
ATOM 883 N N . GLY A 1 114 ? 11.590 -17.298 -2.390 1.00 87.31 114 GLY A N 1
ATOM 884 C CA . GLY A 1 114 ? 11.362 -17.748 -1.016 1.00 87.31 114 GLY A CA 1
ATOM 885 C C . GLY A 1 114 ? 10.678 -16.672 -0.161 1.00 87.31 114 GLY A C 1
ATOM 886 O O . GLY A 1 114 ? 10.887 -15.478 -0.365 1.00 87.31 114 GLY A O 1
ATOM 887 N N . ASP A 1 115 ? 9.931 -17.080 0.869 1.00 83.38 115 ASP A N 1
ATOM 888 C CA . ASP A 1 115 ? 9.054 -16.200 1.669 1.00 83.38 115 ASP A CA 1
ATOM 889 C C . ASP A 1 115 ? 9.702 -14.909 2.200 1.00 83.38 115 ASP A C 1
ATOM 891 O O . ASP A 1 115 ? 9.029 -13.891 2.345 1.00 83.38 115 ASP A O 1
ATOM 895 N N . LYS A 1 116 ? 11.009 -14.930 2.496 1.00 83.69 116 LYS A N 1
ATOM 896 C CA . LYS A 1 116 ? 11.755 -13.754 2.974 1.00 83.69 116 LYS A CA 1
ATOM 897 C C . LYS A 1 116 ? 11.977 -12.698 1.883 1.00 83.69 116 LYS A C 1
ATOM 899 O O . LYS A 1 116 ? 12.114 -11.521 2.205 1.00 83.69 116 LYS A O 1
ATOM 904 N N . TYR A 1 117 ? 12.064 -13.129 0.630 1.00 89.00 117 TYR A N 1
ATOM 905 C CA . TYR A 1 117 ? 12.401 -12.299 -0.523 1.00 89.00 117 TYR A CA 1
ATOM 906 C C . TYR A 1 117 ? 11.197 -12.008 -1.415 1.00 89.00 117 TYR A C 1
ATOM 908 O O . TYR A 1 117 ? 11.363 -11.273 -2.379 1.00 89.00 117 TYR A O 1
ATOM 916 N N . ARG A 1 118 ? 10.004 -12.529 -1.088 1.00 94.44 118 ARG A N 1
ATOM 917 C CA . ARG A 1 118 ? 8.784 -12.227 -1.842 1.00 94.44 118 ARG A CA 1
ATOM 918 C C . ARG A 1 118 ? 8.555 -10.727 -1.946 1.00 94.44 118 ARG A C 1
ATOM 920 O O . ARG A 1 118 ? 8.503 -10.015 -0.933 1.00 94.44 118 ARG A O 1
ATOM 927 N N . ARG A 1 119 ? 8.357 -10.296 -3.182 1.00 97.62 119 ARG A N 1
ATOM 928 C CA . ARG A 1 119 ? 7.996 -8.943 -3.572 1.00 97.62 119 ARG A CA 1
ATOM 929 C C . ARG A 1 119 ? 6.731 -8.975 -4.407 1.00 97.62 119 ARG A C 1
ATOM 931 O O . ARG A 1 119 ? 6.393 -10.005 -4.981 1.00 97.62 119 ARG A O 1
ATOM 938 N N . TYR A 1 120 ? 6.035 -7.849 -4.431 1.00 98.44 120 TYR A N 1
ATOM 939 C CA . TYR A 1 120 ? 4.742 -7.719 -5.074 1.00 98.44 120 TYR A CA 1
ATOM 940 C C . TYR A 1 120 ? 4.695 -6.467 -5.939 1.00 98.44 120 TYR A C 1
ATOM 942 O O . TYR A 1 120 ? 5.147 -5.396 -5.525 1.00 98.44 120 TYR A O 1
ATOM 950 N N . ILE A 1 121 ? 4.081 -6.606 -7.104 1.00 98.56 121 ILE A N 1
ATOM 951 C CA . ILE A 1 121 ? 3.860 -5.540 -8.085 1.00 98.56 121 ILE A CA 1
ATOM 952 C C . ILE A 1 121 ? 2.358 -5.401 -8.370 1.00 98.56 121 ILE A C 1
ATOM 954 O O . ILE A 1 121 ? 1.582 -6.298 -8.011 1.00 98.56 121 ILE A O 1
ATOM 958 N N . PRO A 1 122 ? 1.898 -4.293 -8.981 1.00 98.25 122 PRO A N 1
ATOM 959 C CA . PRO A 1 122 ? 0.517 -4.177 -9.437 1.00 98.25 122 PRO A CA 1
ATOM 960 C C . PRO A 1 122 ? 0.143 -5.348 -10.346 1.00 98.25 122 PRO A C 1
ATOM 962 O O . PRO A 1 122 ? 0.949 -5.800 -11.152 1.00 98.25 122 PRO A O 1
ATOM 965 N N . TYR A 1 123 ? -1.091 -5.839 -10.249 1.00 98.12 123 TYR A N 1
ATOM 966 C CA . TYR A 1 123 ? -1.495 -7.042 -10.987 1.00 98.12 123 TYR A CA 1
ATOM 967 C C . TYR A 1 123 ? -1.302 -6.925 -12.514 1.00 98.12 123 TYR A C 1
ATOM 969 O O . TYR A 1 123 ? -0.949 -7.896 -13.187 1.00 98.12 123 TYR A O 1
ATOM 977 N N . TRP A 1 124 ? -1.509 -5.720 -13.050 1.00 96.88 124 TRP A N 1
ATOM 978 C CA . TRP A 1 124 ? -1.404 -5.402 -14.475 1.00 96.88 124 TRP A CA 1
ATOM 979 C C . TRP A 1 124 ? 0.031 -5.236 -14.992 1.00 96.88 124 TRP A C 1
ATOM 981 O O . TRP A 1 124 ? 0.197 -5.162 -16.208 1.00 96.88 124 TRP A O 1
ATOM 991 N N . ALA A 1 125 ? 1.022 -5.131 -14.102 1.00 93.75 125 ALA A N 1
ATOM 992 C CA . ALA A 1 125 ? 2.416 -4.871 -14.461 1.00 93.75 125 ALA A CA 1
ATOM 993 C C . ALA A 1 125 ? 3.094 -6.085 -15.100 1.00 93.75 125 ALA A C 1
ATOM 995 O O . ALA A 1 125 ? 2.856 -7.210 -14.613 1.00 93.75 125 ALA A O 1
#

Sequence (125 aa):
MHLCEEQGSGWDIVVASCEAFHMAAPKVESDEGLGTSVTLYSGDSYSRMKKAERREAVYWHACLMYARDDSMGNQSLRERFGLSDSRKDTVAISRLIKECCDEGLIKDEDEDAGDKYRRYIPYWA

Organism: NCBI:txid147207

Radius of gyration: 15.12 Å; chains: 1; bounding box: 35×48×33 Å

Foldseek 3Di:
DPPDDPDPVVQLVQLVVCLVQLHQGWDWDADPVPGIDTDGDPDDQPVRDDLVSLLVNVLSQLVSQVVVVHFDDLVSSCSSRVHDPDPVSSVVSVVSVVVSCVVQQKHWPDPPDDPVPTTIHGSVD